Protein AF-A0A841L8P2-F1 (afdb_monomer_lite)

Foldseek 3Di:
DDPDQPPLLVVQQVVVLCVVLVVLVVQLVVLVVVDDPDDDPVSVVSNVLSCQQNVLQVVLLCLLLVVDDFDDDPVRLVVSLCSPLVLEAEAEDAPDDPLPTSNLQSLFSVLLCVVPSNFYWYQYLFWIFGPDQDFDDPQLQCLLVLNHDSHNSSSSSVSSQVVQVVSQWGWHGDGGGTTIGGD

Secondary structure (DSSP, 8-state):
---PPPHHHHHHHHHHHHHHHHHHHHHHHHHHHT--SS--HHHHHHHHHHHHHHHHHHHHHHHHTT-S-S---HHHHHHHHHHHSTTS-EEE--TT-TTS-HHHHHHHHHHHHHH-TTSPEEEETTEEEESS--PPPHHHHHHHTT---SSHHHHHHHHHHHHHHHTTEEEEEETTEEEEEE-

pLDDT: mean 88.99, std 9.76, range [34.12, 97.38]

Radius of gyration: 17.16 Å; chains: 1; bounding box: 48×35×52 Å

Structure (mmCIF, N/CA/C/O backbone):
data_AF-A0A841L8P2-F1
#
_entry.id   AF-A0A841L8P2-F1
#
loop_
_atom_site.group_PDB
_atom_site.id
_atom_site.type_symbol
_atom_site.label_atom_id
_atom_site.label_alt_id
_atom_site.label_comp_id
_atom_site.label_asym_id
_atom_site.label_entity_id
_atom_site.label_seq_id
_atom_site.pdbx_PDB_ins_code
_atom_site.Cartn_x
_atom_site.Cartn_y
_atom_site.Cartn_z
_atom_site.occupancy
_atom_site.B_iso_or_equiv
_atom_site.auth_seq_id
_atom_site.auth_comp_id
_atom_site.auth_asym_id
_atom_site.auth_atom_id
_atom_site.pdbx_PDB_model_num
ATOM 1 N N . MET A 1 1 ? -0.351 -2.544 26.901 1.00 34.12 1 MET A N 1
ATOM 2 C CA . MET A 1 1 ? 0.257 -3.875 26.698 1.00 34.12 1 MET A CA 1
ATOM 3 C C . MET A 1 1 ? 0.936 -3.812 25.339 1.00 34.12 1 MET A C 1
ATOM 5 O O . MET A 1 1 ? 0.236 -3.589 24.365 1.00 34.12 1 MET A O 1
ATOM 9 N N . SER A 1 2 ? 2.271 -3.791 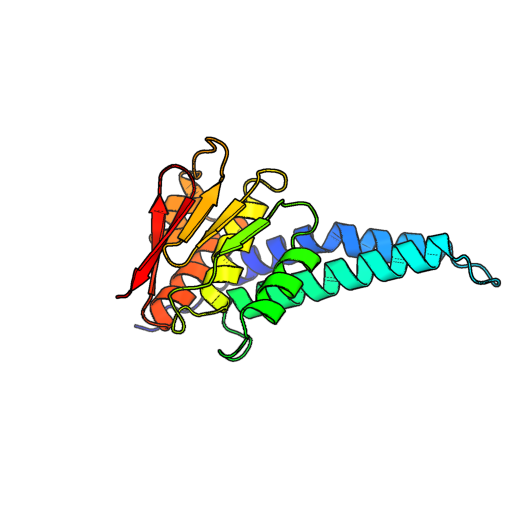25.298 1.00 38.00 2 SER A N 1
ATOM 10 C CA . SER A 1 2 ? 3.034 -3.531 24.067 1.00 38.00 2 SER A CA 1
ATOM 11 C C . SER A 1 2 ? 2.939 -4.751 23.150 1.00 38.00 2 SER A C 1
ATOM 13 O O . SER A 1 2 ? 3.431 -5.822 23.508 1.00 38.00 2 SER A O 1
ATOM 15 N N . GLU A 1 3 ? 2.239 -4.615 22.024 1.00 49.56 3 GLU A N 1
ATOM 16 C CA . GLU A 1 3 ? 2.050 -5.671 21.026 1.00 49.56 3 GLU A CA 1
ATOM 17 C C . GLU A 1 3 ? 3.400 -5.896 20.328 1.00 49.56 3 GLU A C 1
ATOM 19 O O . GLU A 1 3 ? 3.796 -5.180 19.412 1.00 49.56 3 GLU A O 1
ATOM 24 N N . THR A 1 4 ? 4.188 -6.821 20.875 1.00 55.19 4 THR A N 1
ATOM 25 C CA . THR A 1 4 ? 5.517 -7.151 20.359 1.00 55.19 4 THR A CA 1
ATOM 26 C C . THR A 1 4 ? 5.307 -7.962 19.088 1.00 55.19 4 THR A C 1
ATOM 28 O O . THR A 1 4 ? 4.665 -9.010 19.146 1.00 55.19 4 THR A O 1
ATOM 31 N N . ILE A 1 5 ? 5.827 -7.483 17.954 1.00 61.56 5 ILE A N 1
ATOM 32 C CA . ILE A 1 5 ? 5.882 -8.256 16.707 1.00 61.56 5 ILE A CA 1
ATOM 33 C C . ILE A 1 5 ? 6.461 -9.626 17.050 1.00 61.56 5 ILE A C 1
ATOM 35 O O . ILE A 1 5 ? 7.591 -9.717 17.533 1.00 61.56 5 ILE A O 1
ATOM 39 N N . THR A 1 6 ? 5.686 -10.689 16.846 1.00 72.19 6 THR A N 1
ATOM 40 C CA . THR A 1 6 ? 6.203 -12.036 17.103 1.00 72.19 6 THR A CA 1
ATOM 41 C C . THR A 1 6 ? 7.331 -12.320 16.109 1.00 72.19 6 THR A C 1
ATOM 43 O O . THR A 1 6 ? 7.253 -11.910 14.949 1.00 72.19 6 THR A O 1
ATOM 46 N N . GLU A 1 7 ? 8.383 -13.034 16.521 1.00 69.00 7 GLU A N 1
ATOM 47 C CA . GLU A 1 7 ? 9.489 -13.415 15.618 1.00 69.00 7 GLU A CA 1
ATOM 48 C C . GLU A 1 7 ? 8.972 -14.080 14.326 1.00 69.00 7 GLU A C 1
ATOM 50 O O . GLU A 1 7 ? 9.513 -13.870 13.240 1.00 69.00 7 GLU A O 1
ATOM 55 N N . ASN A 1 8 ? 7.847 -14.797 14.428 1.00 81.19 8 ASN A N 1
ATOM 56 C CA . ASN A 1 8 ? 7.155 -15.408 13.300 1.00 81.19 8 ASN A CA 1
ATOM 57 C C . ASN A 1 8 ? 6.564 -14.373 12.316 1.00 81.19 8 ASN A C 1
ATOM 59 O O . ASN A 1 8 ? 6.736 -14.501 11.105 1.00 81.19 8 ASN A O 1
ATOM 63 N N . GLN A 1 9 ? 5.922 -13.305 12.802 1.00 80.88 9 GLN A N 1
ATOM 64 C CA . GLN A 1 9 ? 5.405 -12.225 11.946 1.00 80.88 9 GLN A CA 1
ATOM 65 C C . GLN A 1 9 ? 6.529 -11.459 11.244 1.00 80.88 9 GLN A C 1
ATOM 67 O O . GLN A 1 9 ? 6.405 -11.145 10.060 1.00 80.88 9 GLN A O 1
ATOM 72 N N . ALA A 1 10 ? 7.640 -11.199 11.939 1.00 85.50 10 ALA A N 1
ATOM 73 C CA . ALA A 1 10 ? 8.801 -10.554 11.332 1.00 85.50 10 ALA A CA 1
ATOM 74 C C . ALA A 1 10 ? 9.353 -11.390 10.162 1.00 85.50 10 ALA A C 1
ATOM 76 O O . ALA A 1 10 ? 9.575 -10.857 9.074 1.00 85.50 10 ALA A O 1
ATOM 77 N N . ALA A 1 11 ? 9.495 -12.707 10.345 1.00 90.12 11 ALA A N 1
ATOM 78 C CA . ALA A 1 11 ? 9.935 -13.614 9.286 1.00 90.12 11 ALA A CA 1
ATOM 79 C C . ALA A 1 11 ? 8.973 -13.634 8.082 1.00 90.12 11 ALA A C 1
ATOM 81 O O . ALA A 1 11 ? 9.415 -13.613 6.930 1.00 90.12 11 ALA A O 1
ATOM 82 N N . LEU A 1 12 ? 7.660 -13.627 8.329 1.00 92.56 12 LEU A N 1
ATOM 83 C CA . LEU A 1 12 ? 6.636 -13.593 7.280 1.00 92.56 12 LEU A CA 1
ATOM 84 C C . LEU A 1 12 ? 6.663 -12.288 6.473 1.00 92.56 12 LEU A C 1
ATOM 86 O O . LEU A 1 12 ? 6.556 -12.325 5.246 1.00 92.56 12 LEU A O 1
ATOM 90 N N . VAL A 1 13 ? 6.867 -11.149 7.136 1.00 90.06 13 VAL A N 1
ATOM 91 C CA . VAL A 1 13 ? 6.989 -9.841 6.476 1.00 90.06 13 VAL A CA 1
ATOM 92 C C . VAL A 1 13 ? 8.278 -9.740 5.668 1.00 90.06 13 VAL A C 1
ATOM 94 O O . VAL A 1 13 ? 8.248 -9.264 4.534 1.00 90.06 13 VAL A O 1
ATOM 97 N N . VAL A 1 14 ? 9.399 -10.246 6.192 1.00 91.25 14 VAL A N 1
ATOM 98 C CA . VAL A 1 14 ? 10.659 -10.325 5.435 1.00 91.25 14 VAL A CA 1
ATOM 99 C C . VAL A 1 14 ? 10.482 -11.196 4.193 1.00 91.25 14 VAL A C 1
ATOM 101 O O . VAL A 1 14 ? 10.862 -10.783 3.101 1.00 91.25 14 VAL A O 1
ATOM 104 N N . ARG A 1 15 ? 9.839 -12.363 4.321 1.00 91.75 15 ARG A N 1
ATOM 105 C CA . ARG A 1 15 ? 9.538 -13.237 3.178 1.00 91.75 15 ARG A CA 1
ATOM 106 C C . ARG A 1 15 ? 8.684 -12.526 2.126 1.00 91.75 15 ARG A C 1
ATOM 108 O O . ARG A 1 15 ? 8.987 -12.630 0.938 1.00 91.75 15 ARG A O 1
ATOM 115 N N . TRP A 1 16 ? 7.637 -11.820 2.551 1.00 92.19 16 TRP A N 1
ATOM 116 C CA . TRP A 1 16 ? 6.789 -11.029 1.657 1.00 92.19 16 TRP A CA 1
ATOM 117 C C . TRP A 1 16 ? 7.599 -9.950 0.927 1.00 92.19 16 TRP A C 1
ATOM 119 O O . TRP A 1 16 ? 7.527 -9.857 -0.297 1.00 92.19 16 TRP A O 1
ATOM 129 N N . LEU A 1 17 ? 8.436 -9.204 1.654 1.00 91.44 17 LEU A N 1
ATOM 130 C CA . LEU A 1 17 ? 9.256 -8.134 1.090 1.00 91.44 17 LEU A CA 1
ATOM 131 C C . LEU A 1 17 ? 10.269 -8.676 0.073 1.00 91.44 17 LEU A C 1
ATOM 133 O O . LEU A 1 17 ? 10.400 -8.128 -1.019 1.00 91.44 17 LEU A O 1
ATOM 137 N N . CYS A 1 18 ? 10.947 -9.782 0.395 1.00 93.00 18 CYS A N 1
ATOM 138 C CA . CYS A 1 18 ? 11.864 -10.447 -0.529 1.00 93.00 18 CYS A CA 1
ATOM 139 C C . CYS A 1 18 ? 11.155 -10.886 -1.816 1.00 93.00 18 CYS A C 1
ATOM 141 O O . CYS A 1 18 ? 11.699 -10.696 -2.901 1.00 93.00 18 CYS A O 1
ATOM 143 N N . HIS A 1 19 ? 9.945 -11.441 -1.709 1.00 89.69 19 HIS A N 1
ATOM 144 C CA . HIS A 1 19 ? 9.160 -11.845 -2.874 1.00 89.69 19 HIS A CA 1
ATOM 145 C C . HIS A 1 19 ? 8.758 -10.642 -3.739 1.00 89.69 19 HIS A C 1
ATOM 147 O O . HIS A 1 19 ? 8.932 -10.667 -4.955 1.00 89.69 19 HIS A O 1
ATOM 153 N N . ASP A 1 20 ? 8.254 -9.573 -3.122 1.00 88.56 20 ASP A N 1
ATOM 154 C CA . ASP A 1 20 ? 7.812 -8.370 -3.832 1.00 88.56 20 ASP A CA 1
ATOM 155 C C . ASP A 1 20 ? 8.972 -7.646 -4.544 1.00 88.56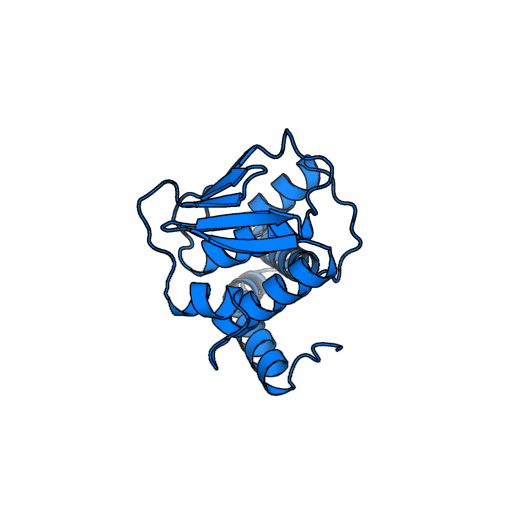 20 ASP 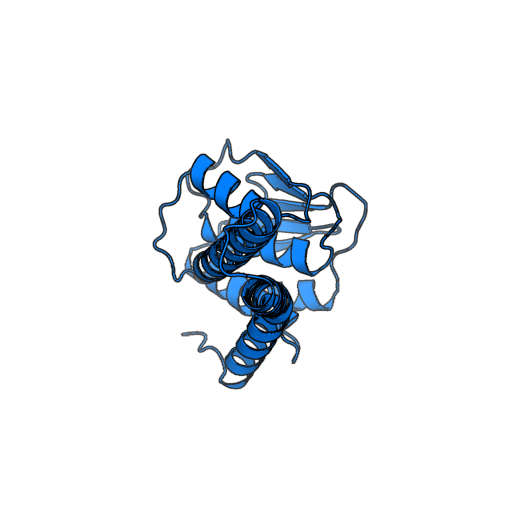A C 1
ATOM 157 O O . ASP A 1 20 ? 8.822 -7.153 -5.663 1.00 88.56 20 ASP A O 1
ATOM 161 N N . MET A 1 21 ? 10.162 -7.644 -3.936 1.00 90.12 21 MET A N 1
ATOM 162 C CA . MET A 1 21 ? 11.360 -7.011 -4.496 1.00 90.12 21 MET A CA 1
ATOM 163 C C . MET A 1 21 ? 12.120 -7.885 -5.500 1.00 90.12 21 MET A C 1
ATOM 165 O O . MET A 1 21 ? 12.940 -7.356 -6.252 1.00 90.12 21 MET A O 1
ATOM 169 N N . ALA A 1 22 ? 11.862 -9.194 -5.553 1.00 91.25 22 ALA A N 1
ATOM 170 C CA . ALA A 1 22 ? 12.613 -10.114 -6.407 1.00 91.25 22 ALA A CA 1
ATOM 171 C C . ALA A 1 22 ? 12.569 -9.708 -7.888 1.00 91.25 22 ALA A C 1
ATOM 173 O O . ALA A 1 22 ? 13.597 -9.705 -8.560 1.00 91.25 22 ALA A O 1
ATOM 174 N N . THR A 1 23 ? 11.394 -9.304 -8.381 1.00 88.31 23 THR A N 1
ATOM 175 C CA . THR A 1 23 ? 11.208 -8.916 -9.789 1.00 88.31 23 THR A CA 1
ATOM 176 C C . THR A 1 23 ? 12.009 -7.666 -10.168 1.00 88.31 23 THR A C 1
ATOM 178 O O . THR A 1 23 ? 12.847 -7.768 -11.061 1.00 88.31 23 THR A O 1
ATOM 181 N N . PRO A 1 24 ? 11.830 -6.495 -9.518 1.00 88.56 24 PRO A N 1
ATOM 182 C CA . PRO A 1 24 ? 12.607 -5.308 -9.875 1.00 88.56 24 PRO A CA 1
ATOM 183 C C . PRO A 1 24 ? 14.119 -5.494 -9.675 1.00 88.56 24 PRO A C 1
ATOM 185 O O . PRO A 1 24 ? 14.893 -4.931 -10.445 1.00 88.56 24 PRO A O 1
ATOM 188 N N . VAL A 1 25 ? 14.558 -6.302 -8.701 1.00 92.88 25 VAL A N 1
ATOM 189 C CA . VAL A 1 25 ? 15.984 -6.642 -8.536 1.00 92.88 25 VAL A CA 1
ATOM 190 C C . VAL A 1 25 ? 16.492 -7.488 -9.705 1.00 92.88 25 VAL A C 1
ATOM 192 O O . VAL A 1 25 ? 17.536 -7.167 -10.267 1.00 92.88 25 VAL A O 1
ATOM 195 N N . ALA A 1 26 ? 15.754 -8.521 -10.118 1.00 90.44 26 ALA A N 1
ATOM 196 C CA . ALA A 1 26 ? 16.116 -9.332 -11.278 1.00 90.44 26 ALA A CA 1
ATOM 197 C C . ALA A 1 26 ? 16.172 -8.490 -12.562 1.00 90.44 26 ALA A C 1
ATOM 199 O O . ALA A 1 26 ? 17.137 -8.592 -13.312 1.00 90.44 26 ALA A O 1
ATOM 200 N N . THR A 1 27 ? 15.201 -7.592 -12.774 1.00 89.81 27 THR A N 1
ATOM 201 C CA . THR A 1 27 ? 15.210 -6.648 -13.904 1.00 89.81 27 THR A CA 1
ATOM 202 C C . THR A 1 27 ? 16.465 -5.778 -13.910 1.00 89.81 27 THR A C 1
ATOM 204 O O . THR A 1 27 ? 17.048 -5.573 -14.970 1.00 89.81 27 THR A O 1
ATOM 207 N N . LEU A 1 28 ? 16.906 -5.284 -12.747 1.00 90.25 28 LEU A N 1
ATOM 208 C CA . LEU A 1 28 ? 18.137 -4.496 -12.649 1.00 90.25 28 LEU A CA 1
ATOM 209 C C . LEU A 1 28 ? 19.376 -5.311 -12.998 1.00 90.25 28 LEU A C 1
ATOM 211 O O . LEU A 1 28 ? 20.228 -4.810 -13.726 1.00 90.25 28 LEU A O 1
ATOM 215 N N . LEU A 1 29 ? 19.478 -6.545 -12.501 1.00 89.94 29 LEU A N 1
ATOM 216 C CA . LEU A 1 29 ? 20.598 -7.431 -12.818 1.00 89.94 29 LEU A CA 1
ATOM 217 C C . LEU A 1 29 ? 20.659 -7.720 -14.322 1.00 89.94 29 LEU A C 1
ATOM 219 O O . LEU A 1 29 ? 21.688 -7.463 -14.937 1.00 89.94 29 LEU A O 1
ATOM 223 N N . THR A 1 30 ? 19.541 -8.124 -14.931 1.00 90.06 30 THR A N 1
ATOM 224 C CA . THR A 1 30 ? 19.462 -8.370 -16.378 1.00 90.06 30 THR A CA 1
ATOM 225 C C . THR A 1 30 ? 19.780 -7.119 -17.192 1.00 90.06 30 THR A C 1
ATOM 227 O O . THR A 1 30 ? 20.553 -7.182 -18.139 1.00 90.06 30 THR A O 1
ATOM 230 N N . ALA A 1 31 ? 19.237 -5.956 -16.824 1.00 88.00 31 ALA A N 1
ATOM 231 C CA . ALA A 1 31 ? 19.552 -4.712 -17.523 1.00 88.00 31 ALA A CA 1
ATOM 232 C C . ALA A 1 31 ? 21.040 -4.342 -17.395 1.00 88.00 31 ALA A C 1
ATOM 234 O O . ALA A 1 31 ? 21.624 -3.815 -18.336 1.00 88.00 31 ALA A O 1
ATOM 235 N N . SER A 1 32 ? 21.662 -4.653 -16.254 1.00 86.62 32 SER A N 1
ATOM 236 C CA . SER A 1 32 ? 23.083 -4.388 -16.012 1.00 86.62 32 SER A CA 1
ATOM 237 C C . SER A 1 32 ? 23.996 -5.318 -16.815 1.00 86.62 32 SER A C 1
ATOM 239 O O . SER A 1 32 ? 25.057 -4.886 -17.246 1.00 86.62 32 SER A O 1
ATOM 241 N N . GLU A 1 33 ? 23.588 -6.567 -17.057 1.00 87.81 33 GLU A N 1
ATOM 242 C CA . GLU A 1 33 ? 24.295 -7.506 -17.947 1.00 87.81 33 GLU A CA 1
ATOM 243 C C . GLU A 1 33 ? 24.273 -7.059 -19.414 1.00 87.81 33 GLU A C 1
ATOM 245 O O . GLU A 1 33 ? 25.178 -7.389 -20.178 1.00 87.81 33 GLU A O 1
ATOM 250 N N . LEU A 1 34 ? 23.248 -6.301 -19.807 1.00 86.94 34 LEU A N 1
ATOM 251 C CA . LEU A 1 34 ? 23.101 -5.772 -21.162 1.00 86.94 34 LEU A CA 1
ATOM 252 C C . LEU A 1 34 ? 23.871 -4.456 -21.372 1.00 86.94 34 LEU A C 1
ATOM 254 O O . LEU A 1 34 ? 23.992 -4.005 -22.511 1.00 86.94 34 LEU A O 1
ATOM 258 N N . LEU A 1 35 ? 24.403 -3.837 -20.309 1.00 84.25 35 LEU A N 1
ATOM 259 C CA . LEU A 1 35 ? 25.243 -2.644 -20.427 1.00 84.25 35 LEU A CA 1
ATOM 260 C C . LEU A 1 35 ? 26.557 -3.000 -21.135 1.00 84.25 35 LEU A C 1
ATOM 262 O O . LEU A 1 35 ? 27.451 -3.611 -20.556 1.00 84.25 35 LEU A O 1
ATOM 266 N N . GLY A 1 36 ? 26.670 -2.596 -22.399 1.00 77.62 36 GLY A N 1
ATOM 267 C CA . GLY A 1 36 ? 27.934 -2.592 -23.131 1.00 77.62 36 GLY A CA 1
ATOM 268 C C . GLY A 1 36 ? 28.766 -1.331 -22.867 1.00 77.62 36 GLY A C 1
ATOM 269 O O . GLY A 1 36 ? 28.393 -0.461 -22.080 1.00 77.62 36 GLY A O 1
ATOM 270 N N . ASP A 1 37 ? 29.878 -1.197 -23.594 1.00 76.25 37 ASP A N 1
ATOM 271 C CA . ASP A 1 37 ? 30.803 -0.056 -23.468 1.00 76.25 37 ASP A CA 1
ATOM 272 C C . ASP A 1 37 ? 30.215 1.284 -23.954 1.00 76.25 37 ASP A C 1
ATOM 274 O O . ASP A 1 37 ? 30.710 2.359 -23.609 1.00 76.25 37 ASP A O 1
ATOM 278 N N . THR A 1 38 ? 29.148 1.247 -24.756 1.00 74.62 38 THR A N 1
ATOM 279 C CA . THR A 1 38 ? 28.419 2.433 -25.223 1.00 74.62 38 THR A CA 1
ATOM 280 C C . THR A 1 38 ? 27.066 2.528 -24.531 1.00 74.62 38 THR A C 1
ATOM 282 O O . THR A 1 38 ? 26.305 1.564 -24.528 1.00 74.62 38 THR A O 1
ATOM 285 N N . GLY A 1 39 ? 26.741 3.701 -23.980 1.00 74.56 39 GLY A N 1
ATOM 286 C CA . GLY A 1 39 ? 25.473 3.932 -23.288 1.00 74.56 39 GLY A CA 1
ATOM 287 C C . GLY A 1 39 ? 24.259 3.730 -24.197 1.00 74.56 39 GLY A C 1
ATOM 288 O O . GLY A 1 39 ? 24.043 4.506 -25.124 1.00 74.56 39 GLY A O 1
ATOM 289 N N . ASP A 1 40 ? 23.449 2.721 -23.888 1.00 87.88 40 ASP A N 1
ATOM 290 C CA . ASP A 1 40 ? 22.165 2.460 -24.538 1.00 87.88 40 ASP A CA 1
ATOM 291 C C . ASP A 1 40 ? 21.041 3.190 -23.779 1.00 87.88 40 ASP A C 1
ATOM 293 O O . ASP A 1 40 ? 20.854 3.011 -22.570 1.00 87.88 40 ASP A O 1
ATOM 297 N N . ALA A 1 41 ? 20.306 4.064 -24.469 1.00 89.06 41 ALA A N 1
ATOM 298 C CA . ALA A 1 41 ? 19.236 4.860 -23.871 1.00 89.06 41 ALA A CA 1
ATOM 299 C C . ALA A 1 41 ? 18.049 4.006 -23.386 1.00 89.06 41 ALA A C 1
ATOM 301 O O . ALA A 1 41 ? 17.423 4.356 -22.384 1.00 89.06 41 ALA A O 1
ATOM 302 N N . GLU A 1 42 ? 17.756 2.892 -24.056 1.00 89.38 42 GLU A N 1
ATOM 303 C CA . GLU A 1 42 ? 16.684 1.971 -23.680 1.00 89.38 42 GLU A CA 1
ATOM 304 C C . GLU A 1 42 ? 17.044 1.232 -22.387 1.00 89.38 42 GLU A C 1
ATOM 306 O O . GLU A 1 42 ? 16.268 1.239 -21.427 1.00 89.38 42 GLU A O 1
ATOM 311 N N . ILE A 1 43 ? 18.264 0.693 -22.313 1.00 88.38 43 ILE A N 1
ATOM 312 C CA . ILE A 1 43 ? 18.767 -0.012 -21.123 1.00 88.38 43 ILE A CA 1
ATOM 313 C C . ILE A 1 43 ? 18.849 0.943 -19.927 1.00 88.38 43 ILE A C 1
ATOM 315 O O . ILE A 1 43 ? 18.384 0.619 -18.832 1.00 88.38 43 ILE A O 1
ATOM 319 N N . ASN A 1 44 ? 19.359 2.160 -20.132 1.00 88.88 44 ASN A N 1
ATOM 320 C CA . ASN A 1 44 ? 19.370 3.194 -19.094 1.00 88.88 44 ASN A CA 1
ATOM 321 C C . ASN A 1 44 ? 17.952 3.563 -18.623 1.00 88.88 44 ASN A C 1
ATOM 323 O O . ASN A 1 44 ? 17.733 3.810 -17.430 1.00 88.88 44 ASN A O 1
ATOM 327 N N . GLY A 1 45 ? 16.978 3.570 -19.537 1.00 88.88 45 GLY A N 1
ATOM 328 C CA . GLY A 1 45 ? 15.561 3.746 -19.226 1.00 88.88 45 GLY A CA 1
ATOM 329 C C . GLY A 1 45 ? 15.018 2.625 -18.339 1.00 88.88 45 GLY A C 1
ATOM 330 O O . GLY A 1 45 ? 14.391 2.906 -17.314 1.00 88.88 45 GLY A O 1
ATOM 331 N N . LEU A 1 46 ? 15.321 1.369 -18.678 1.00 88.25 46 LEU A N 1
ATOM 332 C CA . LEU A 1 46 ? 14.917 0.189 -17.911 1.00 88.25 46 LEU A CA 1
ATOM 333 C C . LEU A 1 46 ? 15.509 0.198 -16.493 1.00 88.25 46 LEU A C 1
ATOM 335 O O . LEU A 1 46 ? 14.777 0.008 -15.518 1.00 88.25 46 LEU A O 1
ATOM 339 N N . ILE A 1 47 ? 16.805 0.496 -16.365 1.00 90.81 47 ILE A N 1
ATOM 340 C CA . ILE A 1 47 ? 17.488 0.625 -15.068 1.00 90.81 47 ILE A CA 1
ATOM 341 C C . ILE A 1 47 ? 16.834 1.726 -14.233 1.00 90.81 47 ILE A C 1
ATOM 343 O O . ILE A 1 47 ? 16.475 1.509 -13.074 1.00 90.81 47 ILE A O 1
ATOM 347 N N . THR A 1 48 ? 16.624 2.903 -14.823 1.00 90.31 48 THR A N 1
ATOM 348 C CA . THR A 1 48 ? 16.023 4.046 -14.122 1.00 90.31 48 THR A CA 1
ATOM 349 C C . THR A 1 48 ? 14.608 3.727 -13.639 1.00 90.31 48 THR A C 1
ATOM 351 O O . THR A 1 48 ? 14.259 4.050 -12.499 1.00 90.31 48 THR A O 1
ATOM 354 N N . ALA A 1 49 ? 13.795 3.070 -14.470 1.00 89.12 49 ALA A N 1
ATOM 355 C CA . ALA A 1 49 ? 12.441 2.660 -14.110 1.00 89.12 49 ALA A CA 1
ATOM 356 C C . ALA A 1 49 ? 12.442 1.637 -12.963 1.00 89.12 49 ALA A C 1
ATOM 358 O O . ALA A 1 49 ? 11.693 1.797 -11.995 1.00 89.12 49 ALA A O 1
ATOM 359 N N . ALA A 1 50 ? 13.316 0.629 -13.021 1.00 90.38 50 ALA A N 1
ATOM 360 C CA . ALA A 1 50 ? 13.411 -0.393 -11.986 1.00 90.38 50 ALA A CA 1
ATOM 361 C C . ALA A 1 50 ? 13.951 0.164 -10.652 1.00 90.38 50 ALA A C 1
ATOM 363 O O . ALA A 1 50 ? 13.370 -0.128 -9.605 1.00 90.38 50 ALA A O 1
ATOM 364 N N . ILE A 1 51 ? 14.967 1.043 -10.667 1.00 92.31 51 ILE A N 1
ATOM 365 C CA . ILE A 1 51 ? 15.447 1.752 -9.461 1.00 92.31 51 ILE A CA 1
ATOM 366 C C . ILE A 1 51 ? 14.329 2.600 -8.853 1.00 92.31 51 ILE A C 1
ATOM 368 O O . ILE A 1 51 ? 14.152 2.596 -7.631 1.00 92.31 51 ILE A O 1
ATOM 372 N N . ARG A 1 52 ? 13.572 3.328 -9.686 1.00 91.38 52 ARG A N 1
ATOM 373 C CA . ARG A 1 52 ? 12.461 4.169 -9.225 1.00 91.38 52 ARG A CA 1
ATOM 374 C C . ARG A 1 52 ? 11.383 3.326 -8.548 1.00 91.38 52 ARG A C 1
ATOM 376 O O . ARG A 1 52 ? 11.032 3.630 -7.410 1.00 91.38 52 ARG A O 1
ATOM 383 N N . LYS A 1 53 ? 10.933 2.243 -9.196 1.00 90.50 53 LYS A N 1
ATOM 384 C CA . LYS A 1 53 ? 9.939 1.307 -8.642 1.00 90.50 53 LYS A CA 1
ATOM 385 C C . LYS A 1 53 ? 10.420 0.719 -7.316 1.00 90.50 53 LYS A C 1
ATOM 387 O O . LYS A 1 53 ? 9.706 0.785 -6.320 1.00 90.50 53 LYS A O 1
ATOM 392 N N . LEU A 1 54 ? 11.654 0.213 -7.274 1.00 92.88 54 LEU A N 1
ATOM 393 C CA . LEU A 1 54 ? 12.246 -0.384 -6.076 1.00 92.88 54 LEU A CA 1
ATOM 394 C C . LEU A 1 54 ? 12.334 0.613 -4.911 1.00 92.88 54 LEU A C 1
ATOM 396 O O . LEU A 1 54 ? 11.904 0.322 -3.794 1.00 92.88 54 LEU A O 1
ATOM 400 N N . SER A 1 55 ? 12.865 1.807 -5.180 1.00 94.06 55 SER A N 1
ATOM 401 C CA . SER A 1 55 ? 13.063 2.850 -4.170 1.00 94.06 55 SER A CA 1
ATOM 402 C C . SER A 1 55 ? 11.737 3.365 -3.617 1.00 94.06 55 SER A C 1
ATOM 404 O O . SER A 1 55 ? 11.598 3.542 -2.405 1.00 94.06 55 SER A O 1
ATOM 406 N N . ALA A 1 56 ? 10.753 3.600 -4.490 1.00 94.50 56 ALA A N 1
ATOM 407 C CA . ALA A 1 56 ? 9.430 4.054 -4.085 1.00 94.50 56 ALA A CA 1
ATOM 408 C C . ALA A 1 56 ? 8.697 2.980 -3.274 1.00 94.50 56 ALA A C 1
ATOM 410 O O . ALA A 1 56 ? 8.140 3.286 -2.221 1.00 94.50 56 ALA A O 1
ATOM 411 N N . ARG A 1 57 ? 8.780 1.710 -3.685 1.00 94.12 57 ARG A N 1
ATOM 412 C CA . ARG A 1 57 ? 8.171 0.590 -2.960 1.00 94.12 57 ARG A CA 1
ATOM 413 C C . ARG A 1 57 ? 8.736 0.434 -1.546 1.00 94.12 57 ARG A C 1
ATOM 415 O O . ARG A 1 57 ? 7.971 0.347 -0.590 1.00 94.12 57 ARG A O 1
ATOM 422 N N . LEU A 1 58 ? 10.059 0.494 -1.384 1.00 94.12 58 LEU A N 1
ATOM 423 C CA . LEU A 1 58 ? 10.705 0.469 -0.065 1.00 94.12 58 LEU A CA 1
ATOM 424 C C . LEU A 1 58 ? 10.276 1.642 0.824 1.00 94.12 58 LEU A C 1
ATOM 426 O O . LEU A 1 58 ? 10.007 1.466 2.013 1.00 94.12 58 LEU A O 1
ATOM 430 N N . ARG A 1 59 ? 10.202 2.847 0.250 1.00 94.12 59 ARG A N 1
ATOM 431 C CA . ARG A 1 59 ? 9.732 4.044 0.958 1.00 94.12 59 ARG A CA 1
ATOM 432 C C . ARG A 1 59 ? 8.272 3.916 1.388 1.00 94.12 59 ARG A C 1
ATOM 434 O O . ARG A 1 59 ? 7.970 4.287 2.518 1.00 94.12 59 ARG A O 1
ATOM 441 N N . LEU A 1 60 ? 7.406 3.359 0.538 1.00 93.94 60 LEU A N 1
ATOM 442 C CA . LEU A 1 60 ? 6.008 3.078 0.875 1.00 93.94 60 LEU A CA 1
ATOM 443 C C . LEU A 1 60 ? 5.892 2.099 2.038 1.00 93.94 60 LEU A C 1
ATOM 445 O O . LEU A 1 60 ? 5.206 2.408 3.004 1.00 93.94 60 LEU A O 1
ATOM 449 N N . VAL A 1 61 ? 6.594 0.963 1.988 1.00 93.75 61 VAL A N 1
ATOM 450 C CA . VAL A 1 61 ? 6.579 -0.028 3.079 1.00 93.75 61 VAL A CA 1
ATOM 451 C C . VAL A 1 61 ? 7.070 0.604 4.382 1.00 93.75 61 VAL A C 1
ATOM 453 O O . VAL A 1 61 ? 6.437 0.461 5.425 1.00 93.75 61 VAL A O 1
ATOM 456 N N . ARG A 1 62 ? 8.167 1.370 4.330 1.00 92.62 62 ARG A N 1
ATOM 457 C CA . ARG A 1 62 ? 8.706 2.066 5.506 1.00 92.62 62 ARG A CA 1
ATOM 458 C C . ARG A 1 62 ? 7.713 3.078 6.090 1.00 92.62 62 ARG A C 1
ATOM 460 O O . ARG A 1 62 ? 7.623 3.194 7.310 1.00 92.62 62 ARG A O 1
ATOM 467 N N . LEU A 1 63 ? 7.004 3.817 5.238 1.00 93.56 63 LEU A N 1
ATOM 468 C CA . LEU A 1 63 ? 5.992 4.786 5.656 1.00 93.56 63 LEU A CA 1
ATOM 469 C C . LEU A 1 63 ? 4.752 4.092 6.235 1.00 93.56 63 LEU A C 1
ATOM 471 O O . LEU A 1 63 ? 4.292 4.484 7.302 1.00 93.56 63 LEU A O 1
ATOM 475 N N . ALA A 1 64 ? 4.262 3.035 5.584 1.00 93.69 64 ALA A N 1
ATOM 476 C CA . ALA A 1 64 ? 3.121 2.232 6.027 1.00 93.69 64 ALA A CA 1
ATOM 477 C C . ALA A 1 64 ? 3.331 1.612 7.418 1.00 93.69 64 ALA A C 1
ATOM 479 O O . ALA A 1 64 ? 2.404 1.560 8.220 1.00 93.69 64 ALA A O 1
ATOM 480 N N . LEU A 1 65 ? 4.561 1.188 7.718 1.00 90.50 65 LEU A N 1
ATOM 481 C CA . LEU A 1 65 ? 4.944 0.615 9.011 1.00 90.50 65 LEU A CA 1
ATOM 482 C C . LEU A 1 65 ? 5.299 1.667 10.080 1.00 90.50 65 LEU A C 1
ATOM 484 O O . LEU A 1 65 ? 5.804 1.306 11.139 1.00 90.50 65 LEU A O 1
ATOM 488 N N . GLY A 1 66 ? 5.114 2.964 9.807 1.00 84.25 66 GLY A N 1
ATOM 489 C CA . GLY A 1 66 ? 5.381 4.027 10.784 1.00 84.25 66 GLY A CA 1
ATOM 490 C C . GLY A 1 66 ? 6.862 4.329 11.042 1.00 84.25 66 GLY A C 1
ATOM 491 O O . GLY A 1 66 ? 7.189 5.098 11.940 1.00 84.25 66 GLY A O 1
ATOM 492 N N . ALA A 1 67 ? 7.782 3.763 10.255 1.00 74.88 67 ALA A N 1
ATOM 493 C CA . ALA A 1 67 ? 9.227 3.952 10.424 1.00 74.88 67 ALA A CA 1
ATOM 494 C C . ALA A 1 67 ? 9.770 5.221 9.726 1.00 74.88 67 ALA A C 1
ATOM 496 O O . ALA A 1 67 ? 10.964 5.538 9.815 1.00 74.88 67 ALA A O 1
ATOM 497 N N . ALA A 1 68 ? 8.924 5.948 8.993 1.00 64.12 68 ALA A N 1
ATOM 498 C CA . ALA A 1 68 ? 9.203 7.284 8.475 1.00 64.12 68 ALA A CA 1
ATOM 499 C C . ALA A 1 68 ? 8.405 8.303 9.303 1.00 64.12 68 ALA A C 1
ATOM 501 O O . ALA A 1 68 ? 7.222 8.088 9.542 1.00 64.12 68 ALA A O 1
ATOM 502 N N . GLY A 1 69 ? 9.053 9.376 9.771 1.00 57.56 69 GLY A N 1
ATOM 503 C CA . GLY A 1 69 ? 8.415 10.390 10.619 1.00 57.56 69 GLY A CA 1
ATOM 504 C C . GLY A 1 69 ? 7.116 10.947 10.019 1.00 57.56 69 GLY A C 1
ATOM 505 O O . GLY A 1 69 ? 6.960 11.008 8.802 1.00 57.56 69 GLY A O 1
ATOM 506 N N . ASN A 1 70 ? 6.194 11.354 10.894 1.00 60.25 70 ASN A N 1
ATOM 507 C CA . ASN A 1 70 ? 4.769 11.542 10.591 1.00 60.25 70 ASN A CA 1
ATOM 508 C C . ASN A 1 70 ? 4.401 12.650 9.582 1.00 60.25 70 ASN A C 1
ATOM 510 O O . ASN A 1 70 ? 3.226 12.756 9.244 1.00 60.25 70 ASN A O 1
ATOM 514 N N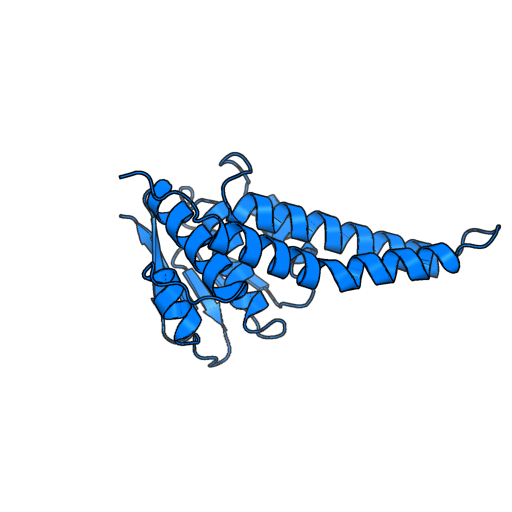 . SER A 1 71 ? 5.332 13.467 9.077 1.00 68.62 71 SER A N 1
ATOM 515 C CA . SER A 1 71 ? 4.991 14.565 8.163 1.00 68.62 71 SER A CA 1
ATOM 516 C C . SER A 1 71 ? 5.400 14.282 6.715 1.00 68.62 71 SER A C 1
ATOM 518 O O . SER A 1 71 ? 6.549 14.433 6.303 1.00 68.62 71 SER A O 1
ATOM 520 N N . MET A 1 72 ? 4.409 13.917 5.903 1.00 86.19 72 MET A N 1
ATOM 521 C CA . MET A 1 72 ? 4.485 13.943 4.445 1.00 86.19 72 MET A CA 1
ATOM 522 C C . MET A 1 72 ? 3.261 14.691 3.930 1.00 86.19 72 MET A C 1
ATOM 524 O O . MET A 1 72 ? 2.143 14.387 4.331 1.00 86.19 72 MET A O 1
ATOM 528 N N . ASN A 1 73 ? 3.463 15.683 3.063 1.00 87.69 73 ASN A N 1
ATOM 529 C CA . ASN A 1 73 ? 2.340 16.406 2.468 1.00 87.69 73 ASN A CA 1
ATOM 530 C C . ASN A 1 73 ? 1.629 15.557 1.396 1.00 87.69 73 ASN A C 1
ATOM 532 O O . ASN A 1 73 ? 2.209 14.612 0.852 1.00 87.69 73 ASN A O 1
ATOM 536 N N . ALA A 1 74 ? 0.390 15.928 1.064 1.00 88.00 74 ALA A N 1
ATOM 537 C CA . ALA A 1 74 ? -0.454 15.185 0.127 1.00 88.00 74 ALA A CA 1
ATOM 538 C C . ALA A 1 74 ? 0.185 15.008 -1.264 1.00 88.00 74 ALA A C 1
ATOM 540 O O . ALA A 1 74 ? 0.135 13.920 -1.828 1.00 88.00 74 ALA A O 1
ATOM 541 N N . ALA A 1 75 ? 0.857 16.035 -1.797 1.00 89.56 75 ALA A N 1
ATOM 542 C CA . ALA A 1 75 ? 1.504 15.960 -3.110 1.00 89.56 75 ALA A CA 1
ATOM 543 C C . ALA A 1 75 ? 2.688 14.973 -3.134 1.00 89.56 75 ALA A C 1
ATOM 545 O O . ALA A 1 75 ? 2.849 14.198 -4.078 1.00 89.56 75 ALA A O 1
ATOM 546 N N . ALA A 1 76 ? 3.515 14.976 -2.086 1.00 91.81 76 ALA A N 1
ATOM 547 C CA . ALA A 1 76 ? 4.626 14.042 -1.934 1.00 91.81 76 ALA A CA 1
ATOM 548 C C . ALA A 1 76 ? 4.125 12.606 -1.739 1.00 91.81 76 ALA A C 1
ATOM 550 O O . ALA A 1 76 ? 4.692 11.681 -2.321 1.00 91.81 76 ALA A O 1
ATOM 551 N N . LEU A 1 77 ? 3.043 12.434 -0.976 1.00 92.94 77 LEU A N 1
ATOM 552 C CA . LEU A 1 77 ? 2.388 11.146 -0.783 1.00 92.94 77 LEU A CA 1
ATOM 553 C C . LEU A 1 77 ? 1.800 10.612 -2.094 1.00 92.94 77 LEU A C 1
ATOM 555 O O . LEU A 1 77 ? 2.081 9.475 -2.461 1.00 92.94 77 LEU A O 1
ATOM 559 N N . ALA A 1 78 ? 1.066 11.438 -2.841 1.00 93.25 78 ALA A N 1
ATOM 560 C CA . ALA A 1 78 ? 0.505 11.071 -4.139 1.00 93.25 78 ALA A CA 1
ATOM 561 C C . ALA A 1 78 ? 1.592 10.624 -5.126 1.00 93.25 78 ALA A C 1
ATOM 563 O O . ALA A 1 78 ? 1.461 9.588 -5.778 1.00 93.25 78 ALA A O 1
ATOM 564 N N . LYS A 1 79 ? 2.710 11.361 -5.184 1.00 94.00 79 LYS A N 1
ATOM 565 C CA . LYS A 1 79 ? 3.866 10.979 -6.002 1.00 94.00 79 LYS A CA 1
ATOM 566 C C . LYS A 1 79 ? 4.452 9.635 -5.566 1.00 94.00 79 LYS A C 1
ATOM 568 O O . LYS A 1 79 ? 4.714 8.784 -6.411 1.00 94.00 79 LYS A O 1
ATOM 573 N N . LEU A 1 80 ? 4.660 9.443 -4.264 1.00 95.31 80 LEU A N 1
ATOM 574 C CA . LEU A 1 80 ? 5.225 8.208 -3.726 1.00 95.31 80 LEU A CA 1
ATOM 575 C C . LEU A 1 80 ? 4.323 6.998 -4.017 1.00 95.31 80 LEU A C 1
ATOM 577 O O . LEU A 1 80 ? 4.825 5.946 -4.410 1.00 95.31 80 LEU A O 1
ATOM 581 N N . LEU A 1 81 ? 3.007 7.158 -3.862 1.00 95.69 81 LEU A N 1
ATOM 582 C CA 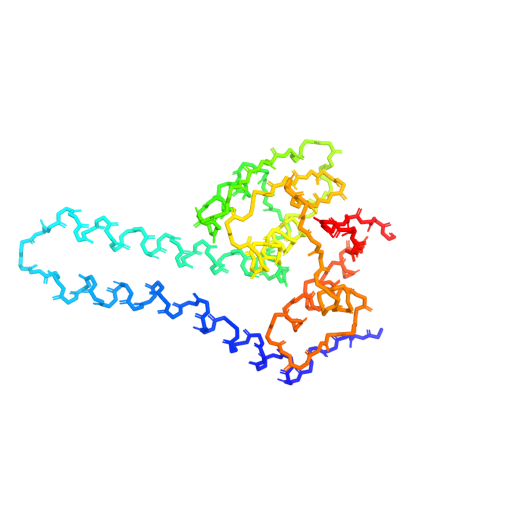. LEU A 1 81 ? 2.018 6.137 -4.200 1.00 95.69 81 LEU A CA 1
ATOM 583 C C . LEU A 1 81 ? 2.061 5.790 -5.691 1.00 95.69 81 LEU A C 1
ATOM 585 O O . LEU A 1 81 ? 2.157 4.615 -6.024 1.00 95.69 81 LEU A O 1
ATOM 589 N N . GLY A 1 82 ? 2.076 6.787 -6.581 1.00 95.06 82 GLY A N 1
ATOM 590 C CA . GLY A 1 82 ? 2.148 6.552 -8.026 1.00 95.06 82 GLY A CA 1
ATOM 591 C C . GLY A 1 82 ? 3.443 5.863 -8.474 1.00 95.06 82 GLY A C 1
ATOM 592 O O . GLY A 1 82 ? 3.417 4.992 -9.337 1.00 95.06 82 GLY A O 1
ATOM 593 N N . GLU A 1 83 ? 4.586 6.204 -7.871 1.00 94.38 83 GLU A N 1
ATOM 594 C CA . GLU A 1 83 ? 5.868 5.562 -8.194 1.00 94.38 83 GLU A CA 1
ATOM 595 C C . GLU A 1 83 ? 5.998 4.151 -7.597 1.00 94.38 83 GLU A C 1
ATOM 597 O O . GLU A 1 83 ? 6.644 3.284 -8.189 1.00 94.38 83 GLU A O 1
ATOM 602 N N . GLY A 1 84 ? 5.424 3.919 -6.414 1.00 94.19 84 GLY A N 1
ATOM 603 C CA . GLY A 1 84 ? 5.556 2.654 -5.693 1.00 94.19 84 GLY A CA 1
ATOM 604 C C . GLY A 1 84 ? 4.451 1.638 -5.990 1.00 94.19 84 GLY A C 1
ATOM 605 O O . GLY A 1 84 ? 4.665 0.444 -5.772 1.00 94.19 84 GLY A O 1
ATOM 606 N N . LEU A 1 85 ? 3.310 2.082 -6.524 1.00 94.69 85 LEU A N 1
ATOM 607 C CA . LEU A 1 85 ? 2.182 1.259 -6.976 1.00 94.69 85 LEU A CA 1
ATOM 608 C C . LEU A 1 85 ? 1.909 1.472 -8.482 1.00 94.69 85 LEU A C 1
ATOM 610 O O . LEU A 1 85 ? 0.776 1.759 -8.859 1.00 94.69 85 LEU A O 1
ATOM 614 N N . PRO A 1 86 ? 2.915 1.347 -9.369 1.00 90.94 86 PRO A N 1
ATOM 615 C CA . PRO A 1 86 ? 2.790 1.791 -10.762 1.00 90.94 86 PRO A CA 1
ATOM 616 C C . PRO A 1 86 ? 1.751 1.005 -11.575 1.00 90.94 86 PRO A C 1
ATOM 618 O O . PRO A 1 86 ? 1.279 1.488 -12.598 1.00 90.94 86 PRO A O 1
ATOM 621 N N . ASP A 1 87 ? 1.408 -0.201 -11.124 1.00 92.25 87 ASP A N 1
ATOM 622 C CA . ASP A 1 87 ? 0.467 -1.094 -11.801 1.00 92.25 87 ASP A CA 1
ATOM 623 C C . ASP A 1 87 ? -0.987 -0.873 -11.326 1.00 92.25 87 ASP A C 1
ATOM 625 O O . ASP A 1 87 ? -1.917 -1.440 -11.901 1.00 92.25 87 ASP A O 1
ATOM 629 N N . THR A 1 88 ? -1.189 -0.040 -10.294 1.00 94.81 88 THR A N 1
ATOM 630 C CA . THR A 1 88 ? -2.487 0.232 -9.666 1.00 94.81 88 THR A CA 1
ATOM 631 C C . THR A 1 88 ? -2.988 1.620 -10.060 1.00 94.81 88 THR A C 1
ATOM 633 O O . THR A 1 88 ? -2.361 2.617 -9.702 1.00 94.81 88 THR A O 1
ATOM 636 N N . PRO A 1 89 ? -4.130 1.738 -10.759 1.00 95.06 89 PRO A N 1
ATOM 637 C CA . PRO A 1 89 ? -4.741 3.039 -11.010 1.00 95.06 89 PRO A CA 1
ATOM 638 C C . PRO A 1 89 ? -5.224 3.660 -9.693 1.00 95.06 89 PRO A C 1
ATOM 640 O O . PRO A 1 89 ? -5.982 3.027 -8.958 1.00 95.06 89 PRO A O 1
ATOM 643 N N . LEU A 1 90 ? -4.804 4.893 -9.400 1.00 95.69 90 LEU A N 1
ATOM 644 C CA . LEU A 1 90 ? -5.137 5.599 -8.159 1.00 95.69 90 LEU A CA 1
ATOM 645 C C . LEU A 1 90 ? -5.947 6.866 -8.451 1.00 95.69 90 LEU A C 1
ATOM 647 O O . LEU A 1 90 ? -5.498 7.735 -9.198 1.00 95.69 90 LEU A O 1
ATOM 651 N N . ALA A 1 91 ? -7.103 6.996 -7.807 1.00 95.31 91 ALA A N 1
ATOM 652 C CA . ALA A 1 91 ? -7.843 8.242 -7.663 1.00 95.31 91 ALA A CA 1
ATOM 653 C C . ALA A 1 91 ? -7.692 8.722 -6.214 1.00 95.31 91 ALA A C 1
ATOM 655 O O . ALA A 1 91 ? -8.157 8.055 -5.291 1.00 95.31 91 ALA A O 1
ATOM 656 N N . LEU A 1 92 ? -6.995 9.841 -6.013 1.00 93.19 92 LEU A N 1
ATOM 657 C CA . LEU A 1 92 ? -6.681 10.372 -4.688 1.00 93.19 92 LEU A CA 1
ATOM 658 C C . LEU A 1 92 ? -7.453 11.667 -4.453 1.00 93.19 92 LEU A C 1
ATOM 660 O O . LEU A 1 92 ? -7.305 12.613 -5.223 1.00 93.19 92 LEU A O 1
ATOM 664 N N . ASP A 1 93 ? -8.212 11.705 -3.368 1.00 92.44 93 ASP A N 1
ATOM 665 C CA . ASP A 1 93 ? -8.832 12.905 -2.820 1.00 92.44 93 ASP A CA 1
ATOM 666 C C . ASP A 1 93 ? -8.442 12.991 -1.346 1.00 92.44 93 ASP A C 1
ATOM 668 O O . ASP A 1 93 ? -9.088 12.425 -0.485 1.00 92.44 93 ASP A O 1
ATOM 672 N N . LEU A 1 94 ? -7.308 13.611 -1.034 1.00 81.75 94 LEU A N 1
ATOM 673 C CA . LEU A 1 94 ? -6.836 13.703 0.355 1.00 81.75 94 LEU A CA 1
ATOM 674 C C . LEU A 1 94 ? -7.251 15.024 1.012 1.00 81.75 94 LEU A C 1
ATOM 676 O O . LEU A 1 94 ? -6.791 15.347 2.110 1.00 81.75 94 LEU A O 1
ATOM 680 N N . ASP A 1 95 ? -8.115 15.783 0.342 1.00 81.12 95 ASP A N 1
ATOM 681 C CA . ASP A 1 95 ? -8.619 17.047 0.836 1.00 81.12 95 ASP A CA 1
ATOM 682 C C . ASP A 1 95 ? -9.745 16.764 1.843 1.00 81.12 95 ASP A C 1
ATOM 684 O O . ASP A 1 95 ? -10.659 15.984 1.595 1.00 81.12 95 ASP A O 1
ATOM 688 N N . GLY A 1 96 ? -9.679 17.375 3.028 1.00 72.69 96 GLY A N 1
ATOM 689 C CA . GLY A 1 96 ? -10.747 17.272 4.033 1.00 72.69 96 GLY A CA 1
ATOM 690 C C . GLY A 1 96 ? -10.369 16.598 5.351 1.00 72.69 96 GLY A C 1
ATOM 691 O O . GLY A 1 96 ? -11.162 16.662 6.287 1.00 72.69 96 GLY A O 1
ATOM 692 N N . ASN A 1 97 ? -9.163 16.035 5.483 1.00 80.56 97 ASN A N 1
ATOM 693 C CA . ASN A 1 97 ? -8.635 15.640 6.791 1.00 80.56 97 ASN A CA 1
ATOM 694 C C . ASN A 1 97 ? -7.119 15.887 6.909 1.00 80.56 97 ASN A C 1
ATOM 696 O O . ASN A 1 97 ? -6.325 15.010 6.563 1.00 80.56 97 ASN A O 1
ATOM 700 N N . PRO A 1 98 ? -6.697 17.066 7.404 1.00 76.12 98 PRO A N 1
ATOM 701 C CA . PRO A 1 98 ? -5.279 17.397 7.545 1.00 76.12 98 PRO A CA 1
ATOM 702 C C . PRO A 1 98 ? -4.560 16.550 8.606 1.00 76.12 98 PRO A C 1
ATOM 704 O O . PRO A 1 98 ? -3.334 16.464 8.574 1.00 76.12 98 PRO A O 1
ATOM 707 N N . ASP A 1 99 ? -5.307 15.920 9.517 1.00 82.94 99 ASP A N 1
ATOM 708 C CA . ASP A 1 99 ? -4.766 15.093 10.595 1.00 82.94 99 ASP A CA 1
ATOM 709 C C . ASP A 1 99 ? -4.611 13.621 10.185 1.00 82.94 99 ASP A C 1
ATOM 711 O O . ASP A 1 99 ? -4.039 12.833 10.943 1.00 82.94 99 ASP A O 1
ATOM 715 N N . LEU A 1 100 ? -5.091 13.233 8.993 1.00 87.25 100 LEU A N 1
ATOM 716 C CA . LEU A 1 100 ? -4.974 11.867 8.492 1.00 87.25 100 LEU A CA 1
ATOM 717 C C . LEU A 1 100 ? -3.493 11.519 8.253 1.00 87.25 100 LEU A C 1
ATOM 719 O O . LEU A 1 100 ? -2.853 12.093 7.365 1.00 87.25 100 LEU A O 1
ATOM 723 N N . PRO A 1 101 ? -2.917 10.549 8.987 1.00 90.88 101 PRO A N 1
ATOM 724 C CA . PRO A 1 101 ? -1.509 10.225 8.837 1.00 90.88 101 PRO A CA 1
ATOM 725 C C . PRO A 1 101 ? -1.218 9.606 7.466 1.00 90.88 101 PRO A C 1
ATOM 727 O O . PRO A 1 101 ? -1.831 8.615 7.064 1.00 90.88 101 PRO A O 1
ATOM 730 N N . ALA A 1 102 ? -0.181 10.108 6.791 1.00 92.19 102 ALA A N 1
ATOM 731 C CA . ALA A 1 102 ? 0.289 9.562 5.514 1.00 92.19 102 ALA A CA 1
ATOM 732 C C . ALA A 1 102 ? 0.650 8.064 5.587 1.00 92.19 102 ALA A C 1
ATOM 734 O O . ALA A 1 102 ? 0.576 7.353 4.582 1.00 92.19 102 ALA A O 1
ATOM 735 N N . SER A 1 103 ? 1.023 7.574 6.775 1.00 93.38 103 SER A N 1
ATOM 736 C CA . SER A 1 103 ? 1.276 6.155 7.040 1.00 93.38 103 SER A CA 1
ATOM 737 C C . SER A 1 103 ? 0.021 5.290 6.905 1.00 93.38 103 SER A C 1
ATOM 739 O O . SER A 1 103 ? 0.120 4.196 6.355 1.00 93.38 103 SER A O 1
ATOM 741 N N . LEU A 1 104 ? -1.161 5.784 7.297 1.00 92.88 104 LEU A N 1
ATOM 742 C CA . LEU A 1 104 ? -2.425 5.055 7.122 1.00 92.88 104 LEU A CA 1
ATOM 743 C C . LEU A 1 104 ? -2.805 4.946 5.654 1.00 92.88 104 LEU A C 1
ATOM 745 O O . LEU A 1 104 ? -3.090 3.854 5.167 1.00 92.88 104 LEU A O 1
ATOM 749 N N . VAL A 1 105 ? -2.746 6.075 4.947 1.00 94.69 105 VAL A N 1
ATOM 750 C CA . VAL A 1 105 ? -3.035 6.139 3.513 1.00 94.69 105 VAL A CA 1
ATOM 751 C C . VAL A 1 105 ? -2.102 5.206 2.743 1.00 94.69 105 VAL A C 1
ATOM 753 O O . VAL A 1 105 ? -2.557 4.391 1.944 1.00 94.69 105 VAL A O 1
ATOM 756 N N . SER A 1 106 ? -0.800 5.265 3.035 1.00 95.44 106 SER A N 1
ATOM 757 C CA . SER A 1 106 ? 0.199 4.392 2.410 1.00 95.44 106 SER A CA 1
ATOM 758 C C . SER A 1 106 ? -0.030 2.922 2.739 1.00 95.44 106 SER A C 1
ATOM 760 O O . SER A 1 106 ? 0.069 2.079 1.852 1.00 95.44 106 SER A O 1
ATOM 762 N N . GLY A 1 107 ? -0.342 2.610 3.999 1.00 95.31 107 GLY A N 1
ATOM 763 C CA . GLY A 1 107 ? -0.595 1.248 4.447 1.00 95.31 107 GLY A CA 1
ATOM 764 C C . GLY A 1 107 ? -1.810 0.634 3.768 1.00 95.31 107 GLY A C 1
ATOM 765 O O . GLY A 1 107 ? -1.708 -0.449 3.202 1.00 95.31 107 GLY A O 1
ATOM 766 N N . VAL A 1 108 ? -2.939 1.340 3.738 1.00 96.25 108 VAL A N 1
ATOM 767 C CA . VAL A 1 108 ? -4.149 0.829 3.087 1.00 96.25 108 VAL A CA 1
ATOM 768 C C . VAL A 1 108 ? -3.982 0.735 1.569 1.00 96.25 108 VAL A C 1
ATOM 770 O O . VAL A 1 108 ? -4.363 -0.281 0.986 1.00 96.25 108 VAL A O 1
ATOM 773 N N . ALA A 1 109 ? -3.356 1.723 0.922 1.00 96.75 109 ALA A N 1
ATOM 774 C CA . ALA A 1 109 ? -3.053 1.643 -0.508 1.00 96.75 109 ALA A CA 1
ATOM 775 C C . ALA A 1 109 ? -2.164 0.430 -0.832 1.00 96.75 109 ALA A C 1
ATOM 777 O O . ALA A 1 109 ? -2.415 -0.295 -1.797 1.00 96.75 109 ALA A O 1
ATOM 778 N N . LEU A 1 110 ? -1.150 0.173 0.002 1.00 95.56 110 LEU A N 1
ATOM 779 C CA . LEU A 1 110 ? -0.276 -0.989 -0.123 1.00 95.56 110 LEU A CA 1
ATOM 780 C C . LEU A 1 110 ? -1.066 -2.296 0.021 1.00 95.56 110 LEU A C 1
ATOM 782 O O . LEU A 1 110 ? -0.922 -3.170 -0.822 1.00 95.56 110 LEU A O 1
ATOM 786 N N . ILE A 1 111 ? -1.930 -2.415 1.033 1.00 94.69 111 ILE A N 1
ATOM 787 C CA . ILE A 1 111 ? -2.745 -3.616 1.276 1.00 94.69 111 ILE A CA 1
ATOM 788 C C . ILE A 1 111 ? -3.660 -3.917 0.087 1.00 94.69 111 ILE A C 1
ATOM 790 O O . ILE A 1 111 ? -3.650 -5.035 -0.434 1.00 94.69 111 ILE A O 1
ATOM 794 N N . LEU A 1 112 ? -4.452 -2.933 -0.346 1.00 95.94 112 LEU A N 1
ATOM 795 C CA . LEU A 1 112 ? -5.455 -3.149 -1.387 1.00 95.94 112 LEU A CA 1
ATOM 796 C C . LEU A 1 112 ? -4.814 -3.388 -2.759 1.00 95.94 112 LEU A C 1
ATOM 798 O O . LEU A 1 112 ? -5.275 -4.258 -3.501 1.00 95.94 112 LEU A O 1
ATOM 802 N N . SER A 1 113 ? -3.716 -2.691 -3.074 1.00 95.00 113 SER A N 1
ATOM 803 C CA . SER A 1 113 ? -2.952 -2.959 -4.300 1.00 95.00 113 SER A CA 1
ATOM 804 C C . SER A 1 113 ? -2.332 -4.357 -4.293 1.00 95.00 113 SER A C 1
ATOM 806 O O . SER A 1 113 ? -2.330 -5.028 -5.317 1.00 95.00 113 SER A O 1
ATOM 808 N N . ASP A 1 114 ? -1.862 -4.867 -3.154 1.00 92.44 114 ASP A N 1
ATOM 809 C CA . ASP A 1 114 ? -1.274 -6.210 -3.096 1.00 92.44 114 ASP A CA 1
ATOM 810 C C . ASP A 1 114 ? -2.285 -7.353 -3.177 1.00 92.44 114 ASP A C 1
ATOM 812 O O . ASP A 1 114 ? -1.939 -8.476 -3.565 1.00 92.44 114 ASP A O 1
ATOM 816 N N . ILE A 1 115 ? -3.530 -7.082 -2.795 1.00 92.88 115 ILE A N 1
ATOM 817 C CA . ILE A 1 115 ? -4.643 -8.006 -2.998 1.00 92.88 115 ILE A CA 1
ATOM 818 C C . ILE A 1 115 ? -5.046 -8.009 -4.476 1.00 92.88 115 ILE A C 1
ATOM 820 O O . ILE A 1 115 ? -5.242 -9.084 -5.040 1.00 92.88 115 ILE A O 1
ATOM 824 N N . SER A 1 116 ? -5.128 -6.835 -5.111 1.00 92.50 116 SER A N 1
ATOM 825 C CA . SER A 1 116 ? -5.538 -6.709 -6.511 1.00 92.50 116 SER A CA 1
ATOM 826 C C . SER A 1 116 ? -4.788 -5.578 -7.216 1.00 92.50 116 SER A C 1
ATOM 828 O O . SER A 1 116 ? -5.203 -4.420 -7.199 1.00 92.50 116 SER A O 1
ATOM 830 N N . ARG A 1 117 ? -3.653 -5.923 -7.843 1.00 88.25 117 ARG A N 1
ATOM 831 C CA . ARG A 1 117 ? -2.675 -4.944 -8.359 1.00 88.25 117 ARG A CA 1
ATOM 832 C C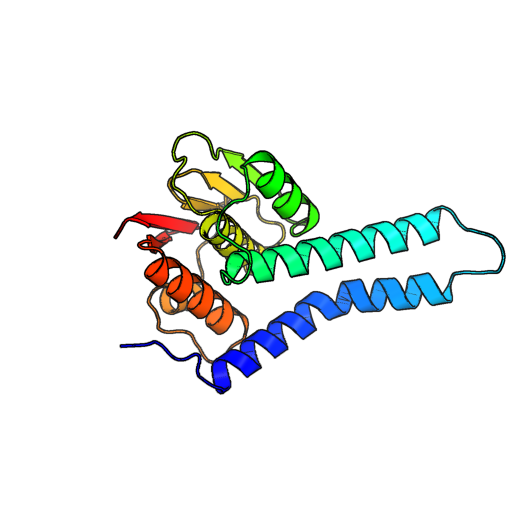 . ARG A 1 117 ? -3.211 -4.063 -9.469 1.00 88.25 117 ARG A C 1
ATOM 834 O O . ARG A 1 117 ? -2.817 -2.909 -9.536 1.00 88.25 117 ARG A O 1
ATOM 841 N N . THR A 1 118 ? -4.089 -4.593 -10.313 1.00 91.88 118 THR A N 1
ATOM 842 C CA . THR A 1 118 ? -4.636 -3.885 -11.478 1.00 91.88 118 THR A CA 1
ATOM 843 C C . THR A 1 118 ? -6.007 -3.268 -11.211 1.00 91.88 118 THR A C 1
ATOM 845 O O . THR A 1 118 ? -6.538 -2.570 -12.075 1.00 91.88 118 THR A O 1
ATOM 848 N N . ALA A 1 119 ? -6.601 -3.520 -10.040 1.00 93.44 119 ALA A N 1
ATOM 849 C CA . ALA A 1 119 ? -7.906 -2.979 -9.704 1.00 93.44 119 ALA A CA 1
ATOM 850 C C . ALA A 1 119 ? -7.789 -1.488 -9.329 1.00 93.44 119 ALA A C 1
ATOM 852 O O . ALA A 1 119 ? -6.967 -1.133 -8.483 1.00 93.44 119 ALA A O 1
ATOM 853 N N . PRO A 1 120 ? -8.601 -0.607 -9.935 1.00 95.56 120 PRO A N 1
ATOM 854 C CA . PRO A 1 120 ? -8.561 0.825 -9.663 1.00 95.56 120 PRO A CA 1
ATOM 855 C C . PRO A 1 120 ? -9.007 1.153 -8.231 1.00 95.56 120 PRO A C 1
ATOM 857 O O . PRO A 1 120 ? -10.114 0.789 -7.822 1.00 95.56 120 PRO A O 1
ATOM 860 N N . LEU A 1 121 ? -8.170 1.891 -7.498 1.00 96.81 121 LEU A N 1
ATOM 861 C CA . LEU A 1 121 ? -8.411 2.321 -6.120 1.00 96.81 121 LEU A CA 1
ATOM 862 C C . LEU A 1 121 ? -8.815 3.791 -6.050 1.00 96.81 121 LEU A C 1
ATOM 864 O O . LEU A 1 121 ? -8.143 4.654 -6.612 1.00 96.81 121 LEU A O 1
ATOM 868 N N . ALA A 1 122 ? -9.868 4.071 -5.289 1.00 96.44 122 ALA A N 1
ATOM 869 C CA . ALA A 1 122 ? -10.180 5.407 -4.804 1.00 96.44 122 ALA A CA 1
ATOM 870 C C . ALA A 1 122 ? -9.751 5.515 -3.339 1.00 96.44 122 ALA A C 1
ATOM 872 O O . ALA A 1 122 ? -10.057 4.623 -2.546 1.00 96.44 122 ALA A O 1
ATOM 873 N N . ILE A 1 123 ? -9.053 6.593 -2.994 1.00 95.94 123 ILE A N 1
ATOM 874 C CA . ILE A 1 123 ? -8.600 6.881 -1.634 1.00 95.94 123 ILE A CA 1
ATOM 875 C C . ILE A 1 123 ? -9.059 8.281 -1.260 1.00 95.94 123 ILE A C 1
ATOM 877 O O . ILE A 1 123 ? -8.743 9.237 -1.969 1.00 95.94 123 ILE A O 1
ATOM 881 N N . ASP A 1 124 ? -9.779 8.373 -0.149 1.00 94.50 124 ASP A N 1
ATOM 882 C CA . ASP A 1 124 ? -10.332 9.605 0.393 1.00 94.50 124 ASP A CA 1
ATOM 883 C C . ASP A 1 124 ? -10.145 9.681 1.924 1.00 94.50 124 ASP A C 1
ATOM 885 O O . ASP A 1 124 ? -9.598 8.744 2.523 1.00 94.50 124 ASP A O 1
ATOM 889 N N . PRO A 1 125 ? -10.552 10.769 2.610 1.00 92.88 125 PRO A N 1
ATOM 890 C CA . PRO A 1 125 ? -10.362 10.872 4.051 1.00 92.88 125 PRO A CA 1
ATOM 891 C C . PRO A 1 125 ? -11.137 9.834 4.871 1.00 92.88 125 PRO A C 1
ATOM 893 O O . PRO A 1 125 ? -10.832 9.653 6.050 1.00 92.88 125 PRO A O 1
ATOM 896 N N . ALA A 1 126 ? -12.135 9.168 4.281 1.00 93.06 126 ALA A N 1
ATOM 897 C CA . ALA A 1 126 ? -12.912 8.128 4.941 1.00 93.06 126 ALA A CA 1
ATOM 898 C C . ALA A 1 126 ? -12.282 6.738 4.783 1.00 93.06 126 ALA A C 1
ATOM 900 O O . ALA A 1 126 ? -12.607 5.838 5.559 1.00 93.06 126 ALA A O 1
ATOM 901 N N . GLY A 1 127 ? -11.391 6.530 3.810 1.00 95.06 127 GLY A N 1
ATOM 902 C CA . GLY A 1 127 ? -10.777 5.228 3.582 1.00 95.06 127 GLY A CA 1
ATOM 903 C C . GLY A 1 127 ? -10.209 5.036 2.184 1.00 95.06 127 GLY A C 1
ATOM 904 O O . GLY A 1 127 ? -9.975 5.973 1.426 1.00 95.06 127 GLY A O 1
ATOM 905 N N . ALA A 1 128 ? -10.027 3.774 1.815 1.00 96.50 128 ALA A N 1
ATOM 906 C CA . ALA A 1 128 ? -9.766 3.383 0.440 1.00 96.50 128 ALA A CA 1
ATOM 907 C C . ALA A 1 128 ? -10.673 2.231 0.025 1.00 96.50 128 ALA A C 1
ATOM 909 O O . ALA A 1 128 ? -10.984 1.347 0.823 1.00 96.50 128 ALA A O 1
ATOM 910 N N . ARG A 1 129 ? -11.062 2.213 -1.245 1.00 96.62 129 ARG A N 1
ATOM 911 C CA . ARG A 1 129 ? -11.903 1.163 -1.823 1.00 96.62 129 ARG A CA 1
ATOM 912 C C . ARG A 1 129 ? -11.525 0.888 -3.265 1.00 96.62 129 ARG A C 1
ATOM 914 O O . ARG A 1 129 ? -11.103 1.791 -3.990 1.00 96.62 129 ARG A O 1
ATOM 921 N N . TRP A 1 130 ? -11.745 -0.344 -3.697 1.00 96.62 130 TRP A N 1
ATOM 922 C CA . TRP A 1 130 ? -11.808 -0.642 -5.118 1.00 96.62 130 TRP A CA 1
ATOM 923 C C . TRP A 1 130 ? -13.038 0.034 -5.725 1.00 96.62 130 TRP A C 1
ATOM 925 O O . TRP A 1 130 ? -14.122 0.049 -5.139 1.00 96.62 130 TRP A O 1
ATOM 935 N N . THR A 1 131 ? -12.854 0.647 -6.893 1.00 92.00 131 THR A N 1
ATOM 936 C CA . THR A 1 131 ? -13.955 1.284 -7.638 1.00 92.00 131 THR A CA 1
ATOM 937 C C . THR A 1 131 ? -14.762 0.271 -8.449 1.00 92.00 131 THR A C 1
ATOM 939 O O . THR A 1 131 ? -15.914 0.529 -8.791 1.00 92.00 131 THR A O 1
ATOM 942 N N . ASN A 1 132 ? -14.180 -0.897 -8.717 1.00 87.31 132 ASN A N 1
ATOM 943 C CA . ASN A 1 132 ? -14.884 -2.097 -9.143 1.00 87.31 132 ASN A CA 1
ATOM 944 C C . ASN A 1 132 ? -15.354 -2.908 -7.925 1.00 87.31 132 ASN A C 1
ATOM 946 O O . ASN A 1 132 ? -14.752 -2.842 -6.855 1.00 87.31 132 ASN A O 1
ATOM 950 N N . ASP A 1 133 ? -16.422 -3.690 -8.100 1.00 80.94 133 ASP A N 1
ATOM 951 C CA . ASP A 1 133 ? -16.919 -4.598 -7.064 1.00 80.94 133 ASP A CA 1
ATOM 952 C C . ASP A 1 133 ? -15.921 -5.747 -6.866 1.00 80.94 133 ASP A C 1
ATOM 954 O O . ASP A 1 133 ? -15.905 -6.737 -7.601 1.00 80.94 133 ASP A O 1
ATOM 958 N N . HIS A 1 134 ? -15.001 -5.542 -5.930 1.00 87.12 134 HIS A N 1
ATOM 959 C CA . HIS A 1 134 ? -13.967 -6.489 -5.559 1.00 87.12 134 HIS A CA 1
ATOM 960 C C . HIS A 1 134 ? -14.058 -6.694 -4.047 1.00 87.12 134 HIS A C 1
ATOM 962 O O . HIS A 1 134 ? -13.784 -5.755 -3.302 1.00 87.12 134 HIS A O 1
ATOM 968 N N . PRO A 1 135 ? -14.450 -7.878 -3.555 1.00 90.56 135 PRO A N 1
ATOM 969 C CA . PRO A 1 135 ? -14.596 -8.084 -2.124 1.00 90.56 135 PRO A CA 1
ATOM 970 C C . PRO A 1 135 ? -13.233 -8.108 -1.428 1.00 90.56 135 PRO A C 1
ATOM 972 O O . PRO A 1 135 ? -12.243 -8.607 -1.978 1.00 90.56 135 PRO A O 1
ATOM 975 N N . LEU A 1 136 ? -13.185 -7.590 -0.200 1.00 93.25 136 LEU A N 1
ATOM 976 C CA . LEU A 1 136 ? -12.027 -7.768 0.670 1.00 93.25 136 LEU A CA 1
ATOM 977 C C . LEU A 1 136 ? -11.956 -9.242 1.120 1.00 93.25 136 LEU A C 1
ATOM 979 O O . LEU A 1 136 ? -12.941 -9.753 1.648 1.00 93.25 136 LEU A O 1
ATOM 983 N N . PRO A 1 137 ? -10.820 -9.943 0.946 1.00 93.62 137 PRO A N 1
ATOM 984 C CA . PRO A 1 137 ? -10.683 -11.321 1.412 1.00 93.62 137 PRO A CA 1
ATOM 985 C C . PRO A 1 137 ? -10.843 -11.447 2.935 1.00 93.62 137 PRO A C 1
ATOM 987 O O . PRO A 1 137 ? -10.295 -10.637 3.684 1.00 93.62 137 PRO A O 1
ATOM 990 N N . ASP A 1 138 ? -11.471 -12.528 3.406 1.00 93.44 138 ASP A N 1
ATOM 991 C CA . ASP A 1 138 ? -11.674 -12.798 4.843 1.00 93.44 138 ASP A CA 1
ATOM 992 C C . ASP A 1 138 ? -10.365 -12.854 5.648 1.00 93.44 138 ASP A C 1
ATOM 994 O O . ASP A 1 138 ? -10.330 -12.552 6.842 1.00 93.44 138 ASP A O 1
ATOM 998 N N . THR A 1 139 ? -9.261 -13.263 5.017 1.00 93.56 139 THR A N 1
ATOM 999 C CA . THR A 1 139 ? -7.925 -13.253 5.634 1.00 93.56 139 THR A CA 1
ATOM 1000 C C . THR A 1 139 ? -7.445 -11.830 5.908 1.00 93.56 139 THR A C 1
ATOM 1002 O O . THR A 1 139 ? -6.924 -11.553 6.986 1.00 93.56 139 THR A O 1
ATOM 1005 N N . ALA A 1 140 ? -7.694 -10.904 4.979 1.00 94.31 140 ALA A N 1
ATOM 1006 C CA . ALA A 1 140 ? -7.372 -9.495 5.145 1.00 94.31 140 ALA A CA 1
ATOM 1007 C C . ALA A 1 140 ? -8.263 -8.839 6.208 1.00 94.31 140 ALA A C 1
ATOM 1009 O O . ALA A 1 140 ? -7.745 -8.136 7.071 1.00 94.31 140 ALA A O 1
ATOM 1010 N N . ALA A 1 141 ? -9.571 -9.122 6.197 1.00 94.75 141 ALA A N 1
ATOM 1011 C CA . ALA A 1 141 ? -10.498 -8.622 7.212 1.00 94.75 141 ALA A CA 1
ATOM 1012 C C . ALA A 1 141 ? -10.082 -9.058 8.630 1.00 94.75 141 ALA A C 1
ATOM 1014 O O . ALA A 1 141 ? -9.893 -8.219 9.506 1.00 94.75 141 ALA A O 1
ATOM 1015 N N . ARG A 1 142 ? -9.806 -10.354 8.836 1.00 94.00 142 ARG A N 1
ATOM 1016 C CA . ARG A 1 142 ? -9.339 -10.869 10.136 1.00 94.00 142 ARG A CA 1
ATOM 1017 C C . ARG A 1 142 ? -8.001 -10.279 10.571 1.00 94.00 142 ARG A C 1
ATOM 1019 O O . ARG A 1 142 ? -7.811 -10.015 11.756 1.00 94.00 142 ARG A O 1
ATOM 1026 N N . ALA A 1 143 ? -7.078 -10.056 9.636 1.00 94.94 143 ALA A N 1
ATOM 1027 C CA . ALA A 1 143 ? -5.800 -9.427 9.945 1.00 94.94 143 ALA A CA 1
ATOM 1028 C C . ALA A 1 143 ? -5.963 -7.965 10.406 1.00 94.94 143 ALA A C 1
ATOM 1030 O O . ALA A 1 143 ? -5.274 -7.556 11.342 1.00 94.94 143 ALA A O 1
ATOM 1031 N N . LEU A 1 144 ? -6.893 -7.202 9.813 1.00 95.25 144 LEU A N 1
ATOM 1032 C CA . LEU A 1 144 ? -7.241 -5.847 10.273 1.00 95.25 144 LEU A CA 1
ATOM 1033 C C . LEU A 1 144 ? -7.786 -5.866 11.712 1.00 95.25 144 LEU A C 1
ATOM 1035 O O . LEU A 1 144 ? -7.377 -5.044 12.535 1.00 95.25 144 LEU A O 1
ATOM 1039 N N . ASP A 1 145 ? -8.591 -6.879 12.041 1.00 93.06 145 ASP A N 1
ATOM 1040 C CA . ASP A 1 145 ? -9.136 -7.123 13.385 1.00 93.06 145 ASP A CA 1
ATOM 1041 C C . ASP A 1 145 ? -8.098 -7.661 14.395 1.00 93.06 145 ASP A C 1
ATOM 1043 O O . ASP A 1 145 ? -8.444 -8.015 15.523 1.00 93.06 145 ASP A O 1
ATOM 1047 N N . GLY A 1 146 ? -6.816 -7.745 14.019 1.00 90.19 146 GLY A N 1
ATOM 1048 C CA . GLY A 1 146 ? -5.735 -8.205 14.899 1.00 90.19 146 GLY A CA 1
ATOM 1049 C C . GLY A 1 146 ? -5.557 -9.723 14.957 1.00 90.19 146 GLY A C 1
ATOM 1050 O O . GLY A 1 146 ? -4.824 -10.217 15.809 1.00 90.19 146 GLY A O 1
ATOM 1051 N N . ASN A 1 147 ? -6.170 -10.470 14.035 1.00 91.81 147 ASN A N 1
ATOM 1052 C CA . ASN A 1 147 ? -6.060 -11.927 13.931 1.00 91.81 147 ASN A CA 1
ATOM 1053 C C . ASN A 1 147 ? -5.369 -12.343 12.613 1.00 91.81 147 ASN A C 1
ATOM 1055 O O . ASN A 1 147 ? -6.006 -12.968 11.760 1.00 91.81 147 ASN A O 1
ATOM 1059 N N . PRO A 1 148 ? -4.089 -11.979 12.389 1.00 89.19 148 PRO A N 1
ATOM 1060 C CA . PRO A 1 148 ? -3.394 -12.313 11.152 1.00 89.19 148 PRO A CA 1
ATOM 1061 C C . PRO A 1 148 ? -3.127 -13.820 11.041 1.00 89.19 148 PRO A C 1
ATOM 1063 O O . PRO A 1 148 ? -2.693 -14.463 11.998 1.00 89.19 148 PRO A O 1
ATOM 1066 N N . GLU A 1 149 ? -3.335 -14.380 9.849 1.00 87.75 149 GLU A N 1
ATOM 1067 C CA . GLU A 1 149 ? -2.929 -15.750 9.529 1.00 87.75 149 GLU A CA 1
ATOM 1068 C C . GLU A 1 149 ? -1.404 -15.884 9.372 1.00 87.75 149 GLU A C 1
ATOM 1070 O O . GLU A 1 149 ? -0.668 -14.898 9.273 1.00 87.75 149 GLU A O 1
ATOM 1075 N N . ALA A 1 150 ? -0.918 -17.128 9.324 1.00 85.56 150 ALA A N 1
ATOM 1076 C CA . ALA A 1 150 ? 0.499 -17.464 9.167 1.00 85.56 150 ALA A CA 1
ATOM 1077 C C . ALA A 1 150 ? 1.006 -17.299 7.715 1.00 85.56 150 ALA A C 1
ATOM 1079 O O . ALA A 1 150 ? 1.706 -18.163 7.182 1.00 85.56 150 ALA A O 1
ATOM 1080 N N . ASP A 1 151 ? 0.658 -16.184 7.073 1.00 90.44 151 ASP A N 1
ATOM 1081 C CA . ASP A 1 151 ? 1.123 -15.798 5.744 1.00 90.44 151 ASP A CA 1
ATOM 1082 C C . ASP A 1 151 ? 1.647 -14.352 5.722 1.00 90.44 151 ASP A C 1
ATOM 1084 O O . ASP A 1 151 ? 1.333 -13.526 6.580 1.00 90.44 151 ASP A O 1
ATOM 1088 N N . GLY A 1 152 ? 2.485 -14.045 4.729 1.00 90.19 152 GLY A N 1
ATOM 1089 C CA . GLY A 1 152 ? 3.167 -12.753 4.630 1.00 90.19 152 GLY A CA 1
ATOM 1090 C C . GLY A 1 152 ? 2.230 -11.558 4.457 1.00 90.19 152 GLY A C 1
ATOM 1091 O O . GLY A 1 152 ? 2.490 -10.496 5.021 1.00 90.19 152 GLY A O 1
ATOM 1092 N N . ARG A 1 153 ? 1.127 -11.728 3.718 1.00 92.06 153 ARG A N 1
ATOM 1093 C CA . ARG A 1 153 ? 0.164 -10.650 3.477 1.00 92.06 153 ARG A CA 1
ATOM 1094 C C . ARG A 1 153 ? -0.616 -10.356 4.753 1.00 92.06 153 ARG A C 1
ATOM 1096 O O . ARG A 1 153 ? -0.680 -9.198 5.156 1.00 92.06 153 ARG A O 1
ATOM 1103 N N . SER A 1 154 ? -1.160 -11.382 5.405 1.00 92.69 154 SER A N 1
ATOM 1104 C CA . SER A 1 154 ? -1.887 -11.215 6.670 1.00 92.69 154 SER A CA 1
ATOM 1105 C C . SER A 1 154 ? -0.993 -10.619 7.758 1.00 92.69 154 SER A C 1
ATOM 1107 O O . SER A 1 154 ? -1.417 -9.708 8.464 1.00 92.69 154 SER A O 1
ATOM 1109 N N . ALA A 1 155 ? 0.270 -11.053 7.852 1.00 92.75 155 ALA A N 1
ATOM 1110 C CA . ALA A 1 155 ? 1.236 -10.468 8.780 1.00 92.75 155 ALA A CA 1
ATOM 1111 C C . ALA A 1 155 ? 1.476 -8.971 8.505 1.00 92.75 155 ALA A C 1
ATOM 1113 O O . ALA A 1 155 ? 1.445 -8.169 9.437 1.00 92.75 155 ALA A O 1
ATOM 1114 N N . MET A 1 156 ? 1.655 -8.579 7.236 1.00 93.75 156 MET A N 1
ATOM 1115 C CA . MET A 1 156 ? 1.814 -7.172 6.849 1.00 93.75 156 MET A CA 1
ATOM 1116 C C . MET A 1 156 ? 0.581 -6.332 7.210 1.00 93.75 156 MET A C 1
ATOM 1118 O O . MET A 1 156 ? 0.717 -5.265 7.807 1.00 93.75 156 MET A O 1
ATOM 1122 N N . ILE A 1 157 ? -0.621 -6.829 6.900 1.00 95.31 157 ILE A N 1
ATOM 1123 C CA . ILE A 1 157 ? -1.885 -6.164 7.248 1.00 95.31 157 ILE A CA 1
ATOM 1124 C C . ILE A 1 157 ? -1.990 -5.972 8.764 1.00 95.31 157 ILE A C 1
ATOM 1126 O O . ILE A 1 157 ? -2.304 -4.875 9.221 1.00 95.31 157 ILE A O 1
ATOM 1130 N N . GLY A 1 158 ? -1.669 -7.011 9.540 1.00 94.19 158 GLY A N 1
ATOM 1131 C CA . GLY A 1 158 ? -1.684 -6.955 11.000 1.00 94.19 158 GLY A CA 1
ATOM 1132 C C . GLY A 1 158 ? -0.738 -5.892 11.564 1.00 94.19 158 GLY A C 1
ATOM 1133 O O . GLY A 1 158 ? -1.133 -5.147 12.459 1.00 94.19 158 GLY A O 1
ATOM 1134 N N . LEU A 1 159 ? 0.478 -5.758 11.015 1.00 93.06 159 LEU A N 1
ATOM 1135 C CA . LEU A 1 159 ? 1.421 -4.711 11.433 1.00 93.06 159 LEU A CA 1
ATOM 1136 C C . LEU A 1 159 ? 0.929 -3.304 11.092 1.00 93.06 159 LEU A C 1
ATOM 1138 O O . LEU A 1 159 ? 1.049 -2.400 11.916 1.00 93.06 159 LEU A O 1
ATOM 1142 N N . ILE A 1 160 ? 0.359 -3.114 9.902 1.00 94.88 160 ILE A N 1
ATOM 1143 C CA . ILE A 1 160 ? -0.211 -1.825 9.490 1.00 94.88 160 ILE A CA 1
ATOM 1144 C C . ILE A 1 160 ? -1.399 -1.454 10.392 1.00 94.88 160 ILE A C 1
ATOM 1146 O O . ILE A 1 160 ? -1.500 -0.312 10.837 1.00 94.88 160 ILE A O 1
ATOM 1150 N N . ALA A 1 161 ? -2.267 -2.415 10.722 1.00 95.00 161 ALA A N 1
ATOM 1151 C CA . ALA A 1 161 ? -3.387 -2.205 11.636 1.00 95.00 161 ALA A CA 1
ATOM 1152 C C . ALA A 1 161 ? -2.919 -1.897 13.070 1.00 95.00 161 ALA A C 1
ATOM 1154 O O . ALA A 1 161 ? -3.471 -1.010 13.721 1.00 95.00 161 ALA A O 1
ATOM 1155 N N . ALA A 1 162 ? -1.879 -2.580 13.559 1.00 92.56 162 ALA A N 1
ATOM 1156 C CA . ALA A 1 162 ? -1.272 -2.288 14.857 1.00 92.56 162 ALA A CA 1
ATOM 1157 C C . ALA A 1 162 ? -0.649 -0.884 14.898 1.00 92.56 162 ALA A C 1
ATOM 1159 O O . ALA A 1 162 ? -0.854 -0.142 15.862 1.00 92.56 162 ALA A O 1
ATOM 1160 N N . HIS A 1 163 ? 0.048 -0.485 13.828 1.00 92.81 163 HIS A N 1
ATOM 1161 C CA . HIS A 1 163 ? 0.579 0.870 13.682 1.00 92.81 163 HIS A CA 1
ATOM 1162 C C . HIS A 1 163 ? -0.546 1.909 13.693 1.00 92.81 163 HIS A C 1
ATOM 1164 O O . HIS A 1 163 ? -0.458 2.881 14.440 1.00 92.81 163 HIS A O 1
ATOM 1170 N N . ALA A 1 164 ? -1.638 1.672 12.960 1.00 93.50 164 ALA A N 1
ATOM 1171 C CA . ALA A 1 164 ? -2.793 2.565 12.972 1.00 93.50 164 ALA A CA 1
ATOM 1172 C C . ALA A 1 164 ? -3.354 2.776 14.385 1.00 93.50 164 ALA A C 1
ATOM 1174 O O . ALA A 1 164 ? -3.547 3.913 14.815 1.00 93.50 164 ALA A O 1
ATOM 1175 N N . ARG A 1 165 ? -3.514 1.692 15.155 1.00 93.25 165 ARG A N 1
ATOM 1176 C CA . ARG A 1 165 ? -3.959 1.775 16.557 1.00 93.25 165 ARG A CA 1
ATOM 1177 C C . ARG A 1 165 ? -3.009 2.600 17.415 1.00 93.25 165 ARG A C 1
ATOM 1179 O O . ARG A 1 165 ? -3.459 3.374 18.255 1.00 93.25 165 ARG A O 1
ATOM 1186 N N . SER A 1 166 ? -1.702 2.482 17.182 1.00 90.56 166 SER A N 1
ATOM 1187 C CA . SER A 1 166 ? -0.694 3.258 17.914 1.00 90.56 166 SER A CA 1
ATOM 1188 C C . SER A 1 166 ? -0.760 4.767 17.642 1.00 90.56 166 SER A C 1
ATOM 1190 O O . SER A 1 166 ? -0.306 5.552 18.472 1.00 90.56 166 SER A O 1
ATOM 1192 N N . THR A 1 167 ? -1.352 5.180 16.516 1.00 89.06 167 THR A N 1
ATOM 1193 C CA . THR A 1 167 ? -1.535 6.589 16.140 1.00 89.06 167 THR A CA 1
ATOM 1194 C C . THR A 1 167 ? -2.936 7.129 16.441 1.00 89.06 167 THR A C 1
ATOM 1196 O O . THR A 1 167 ? -3.234 8.256 16.050 1.00 89.06 167 THR A O 1
ATOM 1199 N N . GLY A 1 168 ? -3.786 6.372 17.149 1.00 92.12 168 GLY A N 1
ATOM 1200 C CA . GLY A 1 168 ? -5.154 6.789 17.489 1.00 92.12 168 GLY A CA 1
ATOM 1201 C C . GLY A 1 168 ? -6.181 6.527 16.383 1.00 92.12 168 GLY A C 1
ATOM 1202 O O . GLY A 1 168 ? -7.234 7.157 16.358 1.00 92.12 168 GLY A O 1
ATOM 1203 N N . TRP A 1 169 ? -5.879 5.613 15.461 1.00 94.19 169 TRP A N 1
ATOM 1204 C CA . TRP A 1 169 ? -6.756 5.245 14.355 1.00 94.19 169 TRP A CA 1
ATOM 1205 C C . TRP A 1 169 ? -7.051 3.745 14.340 1.00 94.19 169 TRP A C 1
ATOM 1207 O O . TRP A 1 169 ? -6.293 2.918 14.833 1.00 94.19 169 TRP A O 1
ATOM 1217 N N . ALA A 1 170 ? -8.151 3.365 13.715 1.00 94.94 170 ALA A N 1
ATOM 1218 C CA . ALA A 1 170 ? -8.510 1.995 13.413 1.00 94.94 170 ALA A CA 1
ATOM 1219 C C . ALA A 1 170 ? -8.758 1.858 11.909 1.00 94.94 170 ALA A C 1
ATOM 1221 O O . ALA A 1 170 ? -9.281 2.764 11.258 1.00 94.94 170 ALA A O 1
ATOM 1222 N N . LEU A 1 171 ? -8.370 0.707 11.369 1.00 96.38 171 LEU A N 1
ATOM 1223 C CA . LEU A 1 171 ? -8.646 0.315 9.995 1.00 96.38 171 LEU A CA 1
ATOM 1224 C C . LEU A 1 171 ? -9.769 -0.716 10.026 1.00 96.38 171 LEU A C 1
ATOM 1226 O O . LEU A 1 171 ? -9.587 -1.789 10.594 1.00 96.38 171 LEU A O 1
ATOM 1230 N N . GLN A 1 172 ? -10.921 -0.390 9.447 1.00 96.06 172 GLN A N 1
ATOM 1231 C CA . GLN A 1 172 ? -12.086 -1.275 9.456 1.00 96.06 172 GLN A CA 1
ATOM 1232 C C . GLN A 1 172 ? -12.353 -1.827 8.064 1.00 96.06 172 GLN A C 1
ATOM 1234 O O . GLN A 1 172 ? -12.464 -1.063 7.107 1.00 96.06 172 GLN A O 1
ATOM 1239 N N . ALA A 1 173 ? -12.490 -3.146 7.953 1.00 95.88 173 ALA A N 1
ATOM 1240 C CA . ALA A 1 173 ? -12.912 -3.780 6.714 1.00 95.88 173 ALA A CA 1
ATOM 1241 C C . ALA A 1 173 ? -14.285 -3.251 6.264 1.00 95.88 173 ALA A C 1
ATOM 1243 O O . ALA A 1 173 ? -15.220 -3.135 7.054 1.00 95.88 173 ALA A O 1
ATOM 1244 N N . GLN A 1 174 ? -14.401 -2.948 4.977 1.00 91.94 174 GLN A N 1
ATOM 1245 C CA . GLN A 1 174 ? -15.638 -2.588 4.288 1.00 91.94 174 GLN A CA 1
ATOM 1246 C C . GLN A 1 174 ? -15.760 -3.492 3.063 1.00 91.94 174 GLN A C 1
ATOM 1248 O O . GLN A 1 174 ? -14.738 -3.926 2.538 1.00 91.94 174 GLN A O 1
ATOM 1253 N N . GLY A 1 175 ? -16.981 -3.763 2.586 1.00 88.12 175 GLY A N 1
ATOM 1254 C CA . GLY A 1 175 ? -17.237 -4.756 1.527 1.00 88.12 175 GLY A CA 1
ATOM 1255 C C . GLY A 1 175 ? -16.178 -4.790 0.413 1.00 88.12 175 GLY A C 1
ATOM 1256 O O . GLY A 1 175 ? -15.586 -5.841 0.176 1.00 88.12 175 GLY A O 1
ATOM 1257 N N . SER A 1 176 ? -15.863 -3.630 -0.177 1.00 91.38 176 SER A N 1
ATOM 1258 C CA . SER A 1 176 ? -14.830 -3.470 -1.212 1.00 91.38 176 SER A CA 1
ATOM 1259 C C . SER A 1 176 ? -13.623 -2.611 -0.799 1.00 91.38 176 SER A C 1
ATOM 1261 O O . SER A 1 176 ? -12.980 -1.983 -1.644 1.00 91.38 176 SER A O 1
ATOM 1263 N N . GLY A 1 177 ? -13.297 -2.525 0.492 1.00 95.44 177 GLY A N 1
ATOM 1264 C CA . GLY A 1 177 ? -12.222 -1.642 0.937 1.00 95.44 177 GLY A CA 1
ATOM 1265 C C . GLY A 1 177 ? -11.947 -1.633 2.434 1.00 95.44 177 GLY A C 1
ATOM 1266 O O . GLY A 1 177 ? -12.224 -2.586 3.158 1.00 95.44 177 GLY A O 1
ATOM 1267 N N . VAL A 1 178 ? -11.363 -0.530 2.891 1.00 97.38 178 VAL A N 1
ATOM 1268 C CA . VAL A 1 178 ? -10.984 -0.290 4.283 1.00 97.38 178 VAL A CA 1
ATOM 1269 C C . VAL A 1 178 ? -11.324 1.151 4.646 1.00 97.38 178 VAL A C 1
ATOM 1271 O O . VAL A 1 178 ? -10.923 2.072 3.938 1.00 97.38 178 VAL A O 1
ATOM 1274 N N . ALA A 1 179 ? -12.038 1.348 5.750 1.00 96.50 179 ALA A N 1
ATOM 1275 C CA . ALA A 1 179 ? -12.348 2.658 6.308 1.00 96.50 179 ALA A CA 1
ATOM 1276 C C . ALA A 1 179 ? -11.320 3.083 7.367 1.00 96.50 179 ALA A C 1
ATOM 1278 O O . ALA A 1 179 ? -10.826 2.251 8.134 1.00 96.50 179 ALA A O 1
ATOM 1279 N N . PHE A 1 180 ? -11.046 4.385 7.430 1.00 95.31 180 PHE A N 1
ATOM 1280 C CA . PHE A 1 180 ? -10.299 5.028 8.506 1.00 95.31 180 PHE A CA 1
ATOM 1281 C C . PHE A 1 180 ? -11.270 5.475 9.599 1.00 95.31 180 PHE A C 1
ATOM 1283 O O . PHE A 1 180 ? -12.201 6.234 9.338 1.00 95.31 180 PHE A O 1
ATOM 1290 N N . VAL A 1 181 ? -11.050 5.025 10.832 1.00 94.31 181 VAL A N 1
ATOM 1291 C CA . VAL A 1 181 ? -11.879 5.398 11.984 1.00 94.31 181 VAL A CA 1
ATOM 1292 C C . VAL A 1 181 ? -10.985 5.958 13.075 1.00 94.31 181 VAL A C 1
ATOM 1294 O O . VAL A 1 181 ? -10.025 5.311 13.474 1.00 94.31 181 VAL A O 1
ATOM 1297 N N . GLN A 1 182 ? -11.277 7.162 13.551 1.00 89.44 182 GLN A N 1
ATOM 1298 C CA . GLN A 1 182 ? -10.538 7.755 14.662 1.00 89.44 182 GLN A CA 1
ATOM 1299 C C . GLN A 1 182 ? -11.018 7.133 15.981 1.00 89.44 182 GLN A C 1
ATOM 1301 O O . GLN A 1 182 ? -12.228 7.013 16.193 1.00 89.44 182 GLN A O 1
ATOM 1306 N N . ALA A 1 183 ? -10.075 6.684 16.812 1.00 79.00 183 ALA A N 1
ATOM 1307 C CA . ALA A 1 183 ? -10.336 6.036 18.098 1.00 79.00 183 ALA A CA 1
ATOM 1308 C C . ALA A 1 183 ? -10.401 7.038 19.258 1.00 79.00 183 ALA A C 1
ATOM 1310 O O . ALA A 1 183 ? -9.721 8.088 19.182 1.00 79.00 183 ALA A O 1
#

Sequence (183 aa):
MSETITENQAALVVRWLCHDMATPVATLLTASELLGDTGDAEINGLITAAIRKLSARLRLVRLALGAAGNSMNAAALAKLLGEGLPDTPLALDLDGNPDLPASLVSGVALILSDISRTAPLAIDPAGARWTNDHPLPDTAARALDGNPEADGRSAMIGLIAAHARSTGWALQAQGSGVAFVQA

Organism: NCBI:txid1070431